Protein AF-A0AAW1HI90-F1 (afdb_monomer_lite)

Sequence (83 aa):
MRKCFCGVRTSMLKSWTHENLGRRFEACSFYDPITKSRGCKYFRWIDRTQTDWQRDTINQLMMDKKILKSDVVLLKEEVIWFK

Structure (mmCIF, N/CA/C/O backbone):
data_AF-A0AAW1HI90-F1
#
_entry.id   AF-A0AAW1HI90-F1
#
loop_
_atom_site.group_PDB
_atom_site.id
_atom_site.type_symbol
_atom_site.label_atom_id
_atom_site.label_alt_id
_atom_site.label_comp_id
_atom_site.label_asym_id
_atom_site.label_entity_id
_atom_site.label_seq_id
_atom_site.pdbx_PDB_ins_code
_atom_site.Cartn_x
_atom_site.Cartn_y
_atom_site.Cartn_z
_atom_site.occupancy
_atom_site.B_iso_or_equiv
_atom_site.auth_seq_id
_atom_site.auth_comp_id
_atom_site.auth_asym_id
_atom_site.auth_atom_id
_atom_site.pdbx_PDB_model_num
ATOM 1 N N . MET A 1 1 ? -10.324 -17.632 12.138 1.00 69.19 1 MET A N 1
ATOM 2 C CA . MET A 1 1 ? -10.588 -16.614 11.093 1.00 69.19 1 MET A CA 1
ATOM 3 C C . MET A 1 1 ? -11.391 -15.480 11.713 1.00 69.19 1 MET A C 1
ATOM 5 O O 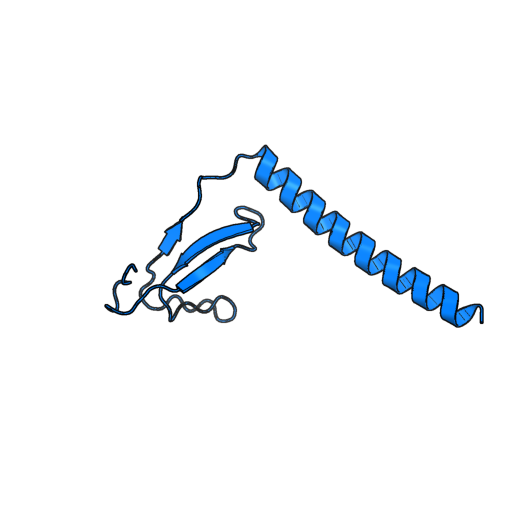. MET A 1 1 ? -12.403 -15.778 12.339 1.00 69.19 1 MET A O 1
ATOM 9 N N . ARG A 1 2 ? -10.925 -14.224 11.642 1.00 90.62 2 ARG A N 1
ATOM 10 C CA . ARG A 1 2 ? -11.619 -13.094 12.288 1.00 90.62 2 ARG A CA 1
ATOM 11 C C . ARG A 1 2 ? -12.832 -12.653 11.468 1.00 90.62 2 ARG A C 1
ATOM 13 O O . ARG A 1 2 ? -12.867 -12.834 10.251 1.00 90.62 2 ARG A O 1
ATOM 20 N N . LYS A 1 3 ? -13.826 -12.099 12.161 1.00 96.75 3 LYS A N 1
ATOM 21 C CA . LYS A 1 3 ? -14.998 -11.461 11.559 1.00 96.75 3 LYS A CA 1
ATOM 22 C C . LYS A 1 3 ? -14.873 -9.944 11.677 1.00 96.75 3 LYS A C 1
ATOM 24 O O . LYS A 1 3 ? -14.343 -9.451 12.671 1.00 96.75 3 LYS A O 1
ATOM 29 N N . CYS A 1 4 ? -15.334 -9.223 10.662 1.00 97.06 4 CYS A N 1
ATOM 30 C CA . CYS A 1 4 ? -15.470 -7.770 10.707 1.00 97.06 4 CYS A CA 1
ATOM 31 C C . CYS A 1 4 ? -16.777 -7.370 11.421 1.00 97.06 4 CYS A C 1
ATOM 33 O O . CYS A 1 4 ? -17.547 -8.232 11.848 1.00 97.06 4 CYS A O 1
ATOM 35 N N . PHE A 1 5 ? -17.074 -6.070 11.509 1.00 97.31 5 PHE A N 1
ATOM 36 C CA . PHE A 1 5 ? -18.306 -5.576 12.143 1.00 97.31 5 PHE A CA 1
ATOM 37 C C . PHE A 1 5 ? -19.594 -5.891 11.356 1.00 97.31 5 PHE A C 1
ATOM 39 O O . PHE A 1 5 ? -20.677 -5.763 11.907 1.00 97.31 5 PHE A O 1
ATOM 46 N N . CYS A 1 6 ? -19.500 -6.371 10.108 1.00 96.69 6 CYS A N 1
ATOM 47 C CA . CYS A 1 6 ? -20.643 -6.955 9.386 1.00 96.69 6 CYS A CA 1
ATOM 48 C C . CYS A 1 6 ? -20.949 -8.407 9.805 1.00 96.69 6 CYS A C 1
ATOM 50 O O . CYS A 1 6 ? -21.872 -9.008 9.270 1.00 96.69 6 CYS A O 1
ATOM 52 N N . GLY A 1 7 ? -20.124 -9.033 10.654 1.00 96.81 7 GLY A N 1
ATOM 53 C CA . GLY A 1 7 ? -20.248 -10.455 11.003 1.00 96.81 7 GLY A CA 1
ATOM 54 C C . GLY A 1 7 ? -19.716 -11.436 9.946 1.00 96.81 7 GLY A C 1
ATOM 55 O O . GLY A 1 7 ? -19.699 -12.647 10.190 1.00 96.81 7 GLY A O 1
ATOM 56 N N . VAL A 1 8 ? -19.226 -10.940 8.804 1.00 96.56 8 VAL A N 1
ATOM 57 C CA . VAL A 1 8 ? -18.568 -11.746 7.760 1.00 96.56 8 VAL A CA 1
ATOM 58 C C . VAL A 1 8 ? -17.069 -11.874 8.019 1.00 96.56 8 VAL A C 1
ATOM 60 O O . VAL A 1 8 ? -16.493 -11.120 8.807 1.00 96.56 8 VAL A O 1
ATOM 63 N N . ARG A 1 9 ? -16.425 -12.849 7.373 1.00 96.94 9 ARG A N 1
ATOM 64 C CA . ARG A 1 9 ? -14.978 -13.076 7.501 1.00 96.94 9 ARG A CA 1
ATOM 65 C C . ARG A 1 9 ? -14.193 -11.873 6.956 1.00 96.94 9 ARG A C 1
ATOM 67 O O . ARG A 1 9 ? -14.691 -11.164 6.096 1.00 96.94 9 ARG A O 1
ATOM 74 N N . THR A 1 10 ? -12.998 -11.620 7.484 1.00 97.25 10 THR A N 1
ATOM 75 C CA . THR A 1 10 ? -12.116 -10.544 7.002 1.00 97.25 10 THR A CA 1
ATOM 76 C C . THR A 1 10 ? -11.300 -10.981 5.784 1.00 97.25 10 THR A C 1
ATOM 78 O O . THR A 1 10 ? -11.005 -12.166 5.616 1.00 97.25 10 THR A O 1
ATOM 81 N N . SER A 1 11 ? -10.897 -10.009 4.963 1.00 95.31 11 SER A N 1
ATOM 82 C CA . SER A 1 11 ? -9.945 -10.200 3.861 1.00 95.31 11 SER A CA 1
ATOM 83 C C . SER A 1 11 ? -8.553 -9.735 4.280 1.00 95.31 11 SER A C 1
ATOM 85 O O . SER A 1 11 ? -8.429 -8.740 4.993 1.00 95.31 11 SER A O 1
ATOM 87 N N . MET A 1 12 ? -7.509 -10.430 3.827 1.00 96.06 12 MET A N 1
ATOM 88 C CA . MET A 1 12 ? -6.111 -10.052 4.051 1.00 96.06 12 MET A CA 1
ATOM 89 C C . MET A 1 12 ? -5.572 -9.311 2.828 1.00 96.06 12 MET A C 1
ATOM 91 O O . MET A 1 12 ? -5.628 -9.830 1.716 1.00 96.06 12 MET A O 1
ATOM 95 N N . LEU A 1 13 ? -5.043 -8.108 3.031 1.00 94.88 13 LEU A N 1
ATOM 96 C CA . LEU A 1 13 ? -4.543 -7.232 1.977 1.00 94.88 13 LEU A CA 1
ATOM 97 C C . LEU A 1 13 ? -3.124 -6.754 2.283 1.00 94.88 13 LEU A C 1
ATOM 99 O O . LEU A 1 13 ? -2.631 -6.861 3.408 1.00 94.88 13 LEU A O 1
ATOM 103 N N . LYS A 1 14 ? -2.477 -6.201 1.257 1.00 96.06 14 LYS A N 1
ATOM 104 C CA . LYS A 1 14 ? -1.183 -5.526 1.344 1.00 96.06 14 LYS A CA 1
ATOM 105 C C . LYS A 1 14 ? -1.374 -4.040 1.050 1.00 96.06 14 LYS A C 1
ATOM 107 O O . LYS A 1 14 ? -2.068 -3.686 0.101 1.00 96.06 14 LYS A O 1
ATOM 112 N N . SER A 1 15 ? -0.767 -3.192 1.868 1.00 95.12 15 SER A N 1
ATOM 113 C CA . SER A 1 15 ? -0.737 -1.750 1.682 1.00 95.12 15 SER A CA 1
ATOM 114 C C . SER A 1 15 ? 0.306 -1.362 0.637 1.00 95.12 15 SER A C 1
ATOM 116 O O . SER A 1 15 ? 1.399 -1.930 0.572 1.00 95.12 15 SER A O 1
ATOM 118 N N . TRP A 1 16 ? -0.056 -0.365 -0.164 1.00 94.25 16 TRP A N 1
ATOM 119 C CA . TRP A 1 16 ? 0.774 0.198 -1.225 1.00 94.25 16 TRP A CA 1
ATOM 120 C C . TRP A 1 16 ? 1.010 1.703 -1.052 1.00 94.25 16 TRP A C 1
ATOM 122 O O . TRP A 1 16 ? 1.476 2.358 -1.977 1.00 94.25 16 TRP A O 1
ATOM 132 N N . THR A 1 17 ? 0.674 2.267 0.113 1.00 93.50 17 THR A N 1
ATOM 133 C CA . THR A 1 17 ? 0.991 3.670 0.416 1.00 93.50 17 THR A CA 1
ATOM 134 C C . THR A 1 17 ? 2.470 3.811 0.754 1.00 93.50 17 THR A C 1
ATOM 136 O O . THR A 1 17 ? 3.063 2.875 1.286 1.00 93.50 17 THR A O 1
ATOM 139 N N . HIS A 1 18 ? 3.044 4.986 0.506 1.00 95.25 18 HIS A N 1
ATOM 140 C CA . HIS A 1 18 ? 4.440 5.291 0.825 1.00 95.25 18 HIS A CA 1
ATOM 141 C C . HIS A 1 18 ? 4.770 5.033 2.309 1.00 95.25 18 HIS A C 1
ATOM 143 O O . HIS A 1 18 ? 5.804 4.459 2.645 1.00 95.25 18 HIS A O 1
ATOM 149 N N . GLU A 1 19 ? 3.843 5.366 3.208 1.00 95.88 19 GLU A N 1
ATOM 150 C CA . GLU A 1 19 ? 4.020 5.238 4.657 1.00 95.88 19 GLU A CA 1
ATOM 151 C C . GLU A 1 19 ? 3.934 3.795 5.141 1.00 95.88 19 GLU A C 1
ATOM 153 O O . GLU A 1 19 ? 4.386 3.522 6.242 1.00 95.88 19 GLU A O 1
ATOM 158 N N . ASN A 1 20 ? 3.314 2.885 4.382 1.00 96.44 20 ASN A N 1
ATOM 159 C CA . ASN A 1 20 ? 2.991 1.517 4.806 1.00 96.44 20 ASN A CA 1
ATOM 160 C C . ASN A 1 20 ? 3.272 0.493 3.701 1.00 96.44 20 ASN A C 1
ATOM 162 O O . ASN A 1 20 ? 2.550 -0.502 3.581 1.00 96.44 20 ASN A O 1
ATOM 166 N N . LEU A 1 21 ? 4.265 0.753 2.855 1.00 96.25 21 LEU A N 1
ATOM 167 C CA . LEU A 1 21 ? 4.502 -0.039 1.660 1.00 96.25 21 LEU A CA 1
ATOM 168 C C . LEU A 1 21 ? 4.875 -1.475 2.035 1.00 96.25 21 LEU A C 1
ATOM 170 O O . LEU A 1 21 ? 5.790 -1.727 2.809 1.00 96.25 21 LEU A O 1
ATOM 174 N N . GLY A 1 22 ? 4.128 -2.442 1.508 1.00 95.12 22 GLY A N 1
ATOM 175 C CA . GLY A 1 22 ? 4.383 -3.858 1.766 1.00 95.12 22 GLY A CA 1
ATOM 176 C C . GLY A 1 22 ? 3.787 -4.406 3.065 1.00 95.12 22 GLY A C 1
ATOM 177 O O . GLY A 1 22 ? 3.709 -5.633 3.197 1.00 95.12 22 GLY A O 1
ATOM 178 N N . ARG A 1 23 ? 3.294 -3.550 3.972 1.00 97.19 23 ARG A N 1
ATOM 179 C CA . ARG A 1 23 ? 2.620 -3.985 5.204 1.00 97.19 23 ARG A CA 1
ATOM 180 C C . ARG A 1 23 ? 1.308 -4.705 4.914 1.00 97.19 23 ARG A C 1
ATOM 182 O O . ARG A 1 23 ? 0.593 -4.360 3.974 1.00 97.19 23 ARG A O 1
ATOM 189 N N . ARG A 1 24 ? 0.957 -5.691 5.733 1.00 97.00 24 ARG A N 1
ATOM 190 C CA . ARG A 1 24 ? 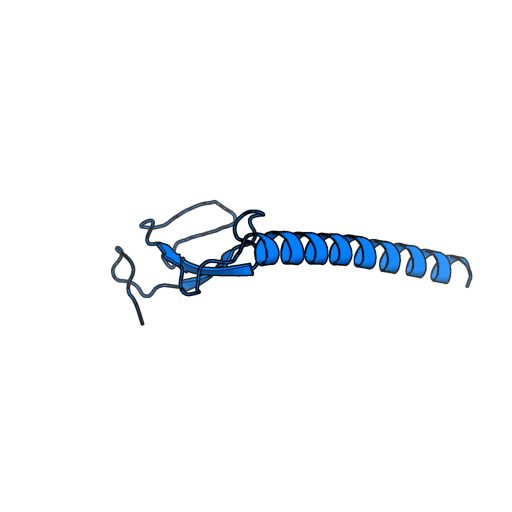-0.244 -6.518 5.603 1.00 97.00 24 ARG A CA 1
ATOM 191 C C . ARG A 1 24 ? -1.279 -6.165 6.660 1.00 97.00 24 ARG A C 1
ATOM 193 O O . ARG A 1 24 ? -0.974 -6.072 7.850 1.00 97.00 24 ARG A O 1
ATOM 200 N N . PHE A 1 25 ? -2.528 -6.057 6.232 1.00 96.62 25 PHE A N 1
ATOM 201 C CA . PHE A 1 25 ? -3.659 -5.776 7.107 1.00 96.62 25 PHE A CA 1
ATOM 202 C C . PHE A 1 25 ? -4.847 -6.681 6.798 1.00 96.62 25 PHE A C 1
ATOM 204 O O . PHE A 1 25 ? -4.996 -7.198 5.694 1.00 96.62 25 PHE A O 1
ATOM 211 N N . GLU A 1 26 ? -5.710 -6.857 7.788 1.00 96.88 26 GLU A N 1
ATOM 212 C CA . GLU A 1 26 ? -7.059 -7.371 7.607 1.00 96.88 26 GLU A CA 1
ATOM 213 C C . GLU A 1 26 ? -8.038 -6.205 7.475 1.00 96.88 26 GLU A C 1
ATOM 215 O O . GLU A 1 26 ? -7.959 -5.236 8.234 1.00 96.88 26 GLU A O 1
ATOM 220 N N . ALA A 1 27 ? -8.994 -6.323 6.558 1.00 96.81 27 ALA A N 1
ATOM 221 C CA . ALA A 1 27 ? -10.099 -5.383 6.420 1.00 96.81 27 ALA A CA 1
ATOM 222 C C . ALA A 1 27 ? -11.439 -6.103 6.237 1.00 96.81 27 ALA A C 1
ATOM 224 O O . ALA A 1 27 ? -11.507 -7.326 6.076 1.00 96.81 27 ALA A O 1
ATOM 225 N N . CYS A 1 28 ? -12.524 -5.329 6.285 1.00 97.56 28 CYS A N 1
ATOM 226 C CA . CYS A 1 28 ? -13.838 -5.794 5.849 1.00 97.56 28 CYS A CA 1
ATOM 227 C C . CYS A 1 28 ? -13.745 -6.372 4.424 1.00 97.56 28 CYS A C 1
ATOM 229 O O . CYS A 1 28 ? -13.105 -5.766 3.573 1.00 97.56 28 CYS A O 1
ATOM 231 N N . SER A 1 29 ? -14.402 -7.499 4.132 1.00 96.00 29 SER A N 1
ATOM 232 C CA . SER A 1 29 ? -14.410 -8.052 2.766 1.00 96.00 29 SER A CA 1
ATOM 233 C C . SER A 1 29 ? -15.119 -7.170 1.736 1.00 96.00 29 SER A C 1
ATOM 235 O O . SER A 1 29 ? -14.937 -7.383 0.546 1.00 96.00 29 SER A O 1
ATOM 237 N N . PHE A 1 30 ? -15.869 -6.161 2.184 1.00 96.12 30 PHE A N 1
ATOM 238 C CA . PHE A 1 30 ? -16.440 -5.109 1.338 1.00 96.12 30 PHE A CA 1
ATOM 239 C C . PHE A 1 30 ? -15.535 -3.865 1.228 1.00 96.12 30 PHE A C 1
ATOM 241 O O . PHE A 1 30 ? -15.987 -2.810 0.791 1.00 96.12 30 PHE A O 1
ATOM 248 N N . TYR A 1 31 ? -14.282 -3.943 1.691 1.00 94.88 31 TYR A N 1
ATOM 249 C CA . TYR A 1 31 ? -13.271 -2.921 1.426 1.00 94.88 31 TYR A CA 1
ATOM 250 C C . TYR A 1 31 ? -12.828 -3.003 -0.035 1.00 94.88 31 TYR A C 1
ATOM 252 O O . TYR A 1 31 ? -12.401 -4.063 -0.491 1.00 94.88 31 TYR A O 1
ATOM 260 N N . ASP A 1 32 ? -12.870 -1.871 -0.727 1.00 93.12 32 ASP A N 1
ATOM 261 C CA . ASP A 1 32 ? -12.395 -1.728 -2.096 1.00 93.12 32 ASP A CA 1
ATOM 262 C C . ASP A 1 32 ? -11.323 -0.623 -2.156 1.00 93.12 32 ASP A C 1
ATOM 264 O O . ASP A 1 32 ? -11.626 0.554 -1.921 1.00 93.12 32 ASP A O 1
ATOM 268 N N . PRO A 1 33 ? -10.057 -0.970 -2.457 1.00 87.12 33 PRO A N 1
ATOM 269 C CA . PRO A 1 33 ? -8.975 0.004 -2.549 1.00 87.12 33 PRO A CA 1
ATOM 270 C C . PRO A 1 33 ? -9.092 0.940 -3.762 1.00 87.12 33 PRO A C 1
ATOM 272 O O . PRO A 1 33 ? -8.521 2.028 -3.718 1.00 87.12 33 PRO A O 1
ATOM 275 N N . ILE A 1 34 ? -9.817 0.551 -4.818 1.00 89.00 34 ILE A N 1
ATOM 276 C CA . ILE A 1 34 ? -9.980 1.338 -6.048 1.00 89.00 34 ILE A CA 1
ATOM 277 C C . ILE A 1 34 ? -11.020 2.434 -5.817 1.00 89.00 34 ILE A C 1
ATOM 279 O O . ILE A 1 34 ? -10.724 3.618 -5.975 1.00 89.00 34 ILE A O 1
ATOM 283 N N . THR A 1 35 ? -12.223 2.059 -5.375 1.00 94.06 35 THR A N 1
ATOM 284 C CA . THR A 1 35 ? -13.310 3.021 -5.105 1.00 94.06 35 THR A CA 1
ATOM 285 C C . THR A 1 35 ? -13.192 3.704 -3.741 1.00 94.06 35 THR A C 1
ATOM 287 O O . THR A 1 35 ? -13.944 4.628 -3.440 1.00 94.06 35 THR A O 1
ATOM 290 N N . LYS A 1 36 ? -12.251 3.262 -2.896 1.00 87.56 36 LYS A N 1
ATOM 291 C CA . LYS A 1 36 ? -12.074 3.688 -1.495 1.00 87.56 36 LYS A CA 1
ATOM 292 C C . LYS A 1 36 ? -13.275 3.384 -0.590 1.00 87.56 36 LYS A C 1
ATOM 294 O O . LYS A 1 36 ? -13.328 3.890 0.537 1.00 87.56 36 LYS A O 1
ATOM 299 N N . SER A 1 37 ? -14.208 2.535 -1.027 1.00 94.00 37 SER A N 1
ATOM 300 C CA . SER A 1 37 ? -15.267 2.016 -0.163 1.00 94.00 37 SER A CA 1
ATOM 301 C C . SER A 1 37 ? -14.658 1.211 0.983 1.00 94.00 37 SER A C 1
ATOM 303 O O . SER A 1 37 ? -13.739 0.416 0.793 1.00 94.00 37 SER A O 1
ATOM 305 N N . ARG A 1 38 ? -15.143 1.426 2.210 1.00 92.19 38 ARG A N 1
ATOM 306 C CA . ARG A 1 38 ? -14.568 0.799 3.413 1.00 92.19 38 ARG A CA 1
ATOM 307 C C . ARG A 1 38 ? -15.426 -0.299 4.031 1.00 92.19 38 ARG A C 1
ATOM 309 O O . ARG A 1 38 ? -15.034 -0.840 5.067 1.00 92.19 38 ARG A O 1
ATOM 316 N N . GLY A 1 39 ? -16.581 -0.626 3.450 1.00 94.81 39 GLY A N 1
ATOM 317 C CA . GLY A 1 39 ? -17.568 -1.486 4.108 1.00 94.81 39 GLY A CA 1
ATOM 318 C C . GLY A 1 39 ? -17.856 -0.994 5.533 1.00 94.81 39 GLY A C 1
ATOM 319 O O . GLY A 1 39 ? -18.044 0.201 5.759 1.00 94.81 39 GLY A O 1
ATOM 320 N N . CYS A 1 40 ? -17.776 -1.887 6.525 1.00 97.06 40 CYS A N 1
ATOM 321 C CA . CYS A 1 40 ? -17.933 -1.516 7.938 1.00 97.06 40 CYS A CA 1
ATOM 322 C C . CYS A 1 40 ? -16.700 -0.871 8.591 1.00 97.06 40 CYS A C 1
ATOM 324 O O . CYS A 1 40 ? -16.669 -0.734 9.809 1.00 97.06 40 CYS A O 1
ATOM 326 N N . LYS A 1 41 ? -15.654 -0.532 7.830 1.00 96.06 41 LYS A N 1
ATOM 327 C CA . LYS A 1 41 ? -14.425 0.119 8.323 1.00 96.06 41 LYS A CA 1
ATOM 328 C C . LYS A 1 41 ? -13.588 -0.707 9.313 1.00 96.06 41 LYS A C 1
ATOM 330 O O . LYS A 1 41 ? -12.672 -0.164 9.923 1.00 96.06 41 LYS A O 1
ATOM 335 N N . TYR A 1 42 ? -13.848 -2.012 9.448 1.00 97.25 42 TYR A N 1
ATOM 336 C CA . TYR A 1 42 ? -12.947 -2.907 10.183 1.00 97.25 42 TYR A CA 1
ATOM 337 C C . TYR A 1 42 ? -11.551 -2.863 9.554 1.00 97.25 42 TYR A C 1
ATOM 339 O O . TYR A 1 42 ? -11.427 -3.022 8.338 1.00 97.25 42 TYR A O 1
ATOM 347 N N . PHE A 1 43 ? -10.526 -2.685 10.384 1.00 96.25 43 PHE A N 1
ATOM 348 C CA . PHE A 1 43 ? -9.132 -2.630 9.966 1.00 96.25 43 PHE A CA 1
ATOM 349 C C . PHE A 1 43 ? -8.218 -3.130 11.086 1.00 96.25 43 PHE A C 1
ATOM 351 O O . PHE A 1 43 ? -8.428 -2.797 12.254 1.00 96.25 43 PHE A O 1
ATOM 358 N N . ARG A 1 44 ? -7.183 -3.900 10.737 1.00 96.19 44 ARG A N 1
ATOM 359 C CA . ARG A 1 44 ? -6.168 -4.363 11.690 1.00 96.19 44 ARG A CA 1
ATOM 360 C C . ARG A 1 44 ? -4.854 -4.693 10.989 1.00 96.19 44 ARG A C 1
ATOM 362 O O . ARG A 1 44 ? -4.846 -5.522 10.085 1.00 96.19 44 ARG A O 1
ATOM 369 N N . TRP A 1 45 ? -3.736 -4.136 11.451 1.00 97.25 45 TRP A N 1
ATOM 370 C CA . TRP A 1 45 ? -2.410 -4.617 11.047 1.00 97.25 45 TRP A CA 1
ATOM 371 C C . TRP A 1 45 ? -2.184 -6.042 11.564 1.00 97.25 45 TRP A C 1
ATOM 373 O O . TRP A 1 45 ? -2.475 -6.339 12.724 1.00 97.25 45 TRP A O 1
ATOM 383 N N . ILE A 1 46 ? -1.691 -6.933 10.702 1.00 96.31 46 ILE A N 1
ATOM 384 C CA . ILE A 1 46 ? -1.401 -8.329 11.079 1.00 96.31 46 ILE A CA 1
ATOM 385 C C . ILE A 1 46 ? 0.091 -8.630 11.168 1.00 96.31 46 ILE A C 1
ATOM 387 O O . ILE A 1 46 ? 0.471 -9.699 11.639 1.00 96.31 46 ILE A O 1
ATOM 391 N N . ASP A 1 47 ? 0.920 -7.695 10.720 1.00 95.81 47 ASP A N 1
ATOM 392 C CA . ASP A 1 47 ? 2.361 -7.729 10.887 1.00 95.81 47 ASP A CA 1
ATOM 393 C C . ASP A 1 47 ? 2.829 -6.752 11.965 1.00 95.81 47 ASP A C 1
ATOM 395 O O . ASP A 1 47 ? 2.080 -5.909 12.470 1.00 95.81 47 ASP A O 1
ATOM 399 N N . ARG A 1 48 ? 4.104 -6.895 12.329 1.00 95.19 48 ARG A N 1
ATOM 400 C CA . ARG A 1 48 ? 4.784 -5.927 13.183 1.00 95.19 48 ARG A CA 1
ATOM 401 C C . ARG A 1 48 ? 4.911 -4.598 12.442 1.00 95.19 48 ARG A C 1
ATOM 403 O O . ARG A 1 48 ? 5.019 -4.563 11.218 1.00 95.19 48 ARG A O 1
ATOM 410 N N . THR A 1 49 ? 4.913 -3.510 13.202 1.00 93.81 49 THR A N 1
ATOM 411 C CA . THR A 1 49 ? 5.228 -2.185 12.667 1.00 93.81 49 THR A CA 1
ATOM 412 C C . THR A 1 49 ? 6.604 -2.206 12.014 1.00 93.81 49 THR A C 1
ATOM 414 O O . THR A 1 49 ? 7.550 -2.752 12.579 1.00 93.81 49 THR A O 1
ATOM 417 N N . GLN A 1 50 ? 6.686 -1.645 10.812 1.00 94.94 50 GLN A N 1
ATOM 418 C CA . GLN A 1 50 ? 7.950 -1.475 10.105 1.00 94.94 50 GLN A CA 1
ATOM 419 C C . GLN A 1 50 ? 8.785 -0.379 10.774 1.00 94.94 50 GLN A C 1
ATOM 421 O O . GLN A 1 50 ? 8.230 0.594 11.290 1.00 94.94 50 GLN A O 1
ATOM 426 N N . THR A 1 51 ? 10.104 -0.512 10.728 1.00 97.00 51 THR A N 1
ATOM 427 C CA . THR A 1 51 ? 11.003 0.586 11.096 1.00 97.00 51 THR A CA 1
ATOM 428 C C . THR A 1 51 ? 11.066 1.627 9.979 1.00 97.00 51 THR A C 1
ATOM 430 O O . THR A 1 51 ? 10.730 1.337 8.828 1.00 97.00 51 THR A O 1
ATOM 433 N N . ASP A 1 52 ? 11.539 2.832 10.300 1.00 97.12 52 ASP A N 1
ATOM 434 C CA . ASP A 1 52 ? 11.765 3.880 9.297 1.00 97.12 52 ASP A CA 1
ATOM 435 C C . ASP A 1 52 ? 12.730 3.408 8.203 1.00 97.12 52 ASP A C 1
ATOM 437 O O . ASP A 1 52 ? 12.417 3.503 7.022 1.00 97.12 52 ASP A O 1
ATOM 441 N N . TRP A 1 53 ? 13.830 2.755 8.590 1.00 97.69 53 TRP A N 1
AT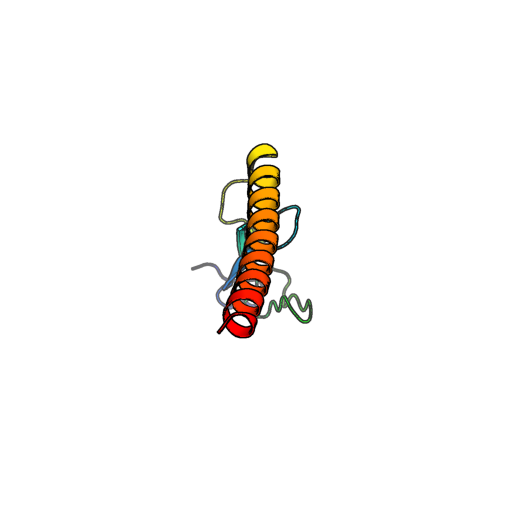OM 442 C CA . TRP A 1 53 ? 14.778 2.170 7.638 1.00 97.69 53 TRP A CA 1
ATOM 443 C C . TRP A 1 53 ? 14.124 1.146 6.700 1.00 97.69 53 TRP A C 1
ATOM 445 O O . TRP A 1 53 ? 14.392 1.152 5.499 1.00 97.69 53 TRP A O 1
ATOM 455 N N . GLN A 1 54 ? 13.246 0.277 7.220 1.00 97.38 54 GLN A N 1
ATOM 456 C CA . GLN A 1 54 ? 12.521 -0.689 6.390 1.00 97.38 54 GLN A CA 1
ATOM 457 C C . GLN A 1 54 ? 11.598 0.013 5.394 1.00 97.38 54 GLN A C 1
ATOM 459 O O . GLN A 1 54 ? 11.595 -0.352 4.219 1.00 97.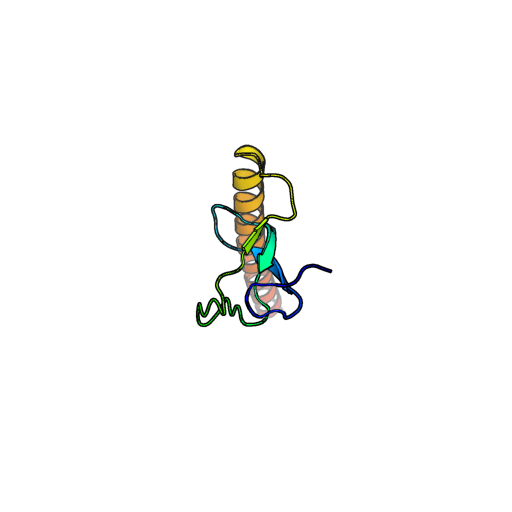38 54 GLN A O 1
ATOM 464 N N . ARG A 1 55 ? 10.842 1.023 5.843 1.00 97.12 55 ARG A N 1
ATOM 465 C CA . ARG A 1 55 ? 9.969 1.822 4.975 1.00 97.12 55 ARG A CA 1
ATOM 466 C C . ARG A 1 55 ? 10.777 2.466 3.848 1.00 97.12 55 ARG A C 1
ATOM 468 O O . ARG A 1 55 ? 10.438 2.294 2.679 1.00 97.12 55 ARG A O 1
ATOM 475 N N . ASP A 1 56 ? 11.848 3.166 4.200 1.00 97.94 56 ASP A N 1
ATOM 476 C CA . ASP A 1 56 ? 12.629 3.963 3.256 1.00 97.94 56 ASP A CA 1
ATOM 477 C C . ASP A 1 56 ? 13.362 3.056 2.252 1.00 97.94 56 ASP A C 1
ATOM 479 O O . ASP A 1 56 ? 13.312 3.292 1.046 1.00 97.94 56 ASP A O 1
ATOM 483 N N . THR A 1 57 ? 13.921 1.933 2.720 1.00 98.12 57 THR A N 1
ATOM 484 C CA . THR A 1 57 ? 14.556 0.922 1.857 1.00 98.12 57 THR A CA 1
ATOM 485 C C . THR A 1 57 ? 13.558 0.300 0.878 1.00 98.12 57 THR A C 1
ATOM 487 O O . THR A 1 57 ? 13.849 0.175 -0.310 1.00 98.12 57 THR A O 1
ATOM 490 N N . ILE A 1 58 ? 12.362 -0.087 1.340 1.00 97.19 58 ILE A N 1
ATOM 491 C CA . ILE A 1 58 ? 11.340 -0.692 0.469 1.00 97.19 58 ILE A CA 1
ATOM 492 C C . ILE A 1 58 ? 10.842 0.320 -0.572 1.00 97.19 58 ILE A C 1
ATOM 494 O O . ILE A 1 58 ? 10.645 -0.054 -1.731 1.00 97.19 58 ILE A O 1
ATOM 498 N N . ASN A 1 59 ? 10.659 1.587 -0.187 1.00 97.94 59 ASN A N 1
ATOM 499 C CA . ASN A 1 59 ? 10.296 2.657 -1.117 1.00 97.94 59 ASN A CA 1
ATOM 500 C C . ASN A 1 59 ? 11.371 2.854 -2.193 1.00 97.94 59 ASN A C 1
ATOM 502 O O . ASN A 1 59 ? 11.033 2.878 -3.379 1.00 97.94 59 ASN A O 1
ATOM 506 N N . GLN A 1 60 ? 12.649 2.904 -1.802 1.00 98.25 60 GLN A N 1
ATOM 507 C CA . GLN A 1 60 ? 13.759 3.030 -2.747 1.00 98.25 60 GLN A CA 1
ATOM 508 C C . GLN A 1 60 ? 13.793 1.856 -3.732 1.00 98.25 60 GLN A C 1
ATOM 510 O O . GLN A 1 60 ? 13.757 2.064 -4.941 1.00 98.25 60 GLN A O 1
ATOM 515 N N . LEU A 1 61 ? 13.726 0.616 -3.236 1.00 98.00 61 LEU A N 1
ATOM 516 C CA . LEU A 1 61 ? 13.720 -0.581 -4.086 1.00 98.00 61 LEU A CA 1
ATOM 517 C C . LEU A 1 61 ? 12.543 -0.607 -5.072 1.00 98.00 61 LEU A C 1
ATOM 519 O O . LEU A 1 61 ? 12.662 -1.106 -6.192 1.00 98.00 61 LEU A O 1
ATOM 523 N N . MET A 1 62 ? 11.382 -0.092 -4.669 1.00 96.81 62 MET A N 1
ATOM 524 C CA . MET A 1 62 ? 10.216 0.005 -5.547 1.00 96.81 62 MET A CA 1
ATOM 525 C C . MET A 1 62 ? 10.393 1.067 -6.637 1.00 96.81 62 MET A C 1
ATOM 527 O O . MET A 1 62 ? 9.916 0.852 -7.757 1.00 96.81 62 MET A O 1
ATOM 531 N N . MET A 1 63 ? 11.099 2.161 -6.341 1.00 97.31 63 MET A N 1
ATOM 532 C CA . MET A 1 63 ? 11.489 3.163 -7.332 1.00 97.31 63 MET A CA 1
ATOM 533 C C . MET A 1 63 ? 12.525 2.600 -8.309 1.00 97.31 63 MET A C 1
ATOM 535 O O . MET A 1 63 ? 12.297 2.639 -9.518 1.00 97.31 63 MET A O 1
ATOM 539 N N . ASP A 1 64 ? 13.588 1.974 -7.803 1.00 98.25 64 ASP A N 1
ATOM 540 C CA . ASP A 1 64 ? 14.640 1.355 -8.619 1.00 98.25 64 ASP A CA 1
ATOM 541 C C . ASP A 1 64 ? 14.048 0.301 -9.558 1.00 98.25 64 ASP A C 1
ATOM 543 O O . ASP A 1 64 ? 14.324 0.280 -10.754 1.00 98.25 64 ASP A O 1
ATOM 547 N N . LYS A 1 65 ? 13.124 -0.528 -9.056 1.00 98.00 65 LYS A N 1
ATOM 548 C CA . LYS A 1 65 ? 12.385 -1.496 -9.877 1.00 98.00 65 LYS A CA 1
ATOM 549 C C . LYS A 1 65 ? 11.604 -0.833 -11.013 1.00 98.00 65 LYS A C 1
ATOM 551 O O . LYS A 1 65 ? 11.456 -1.438 -12.076 1.00 98.00 65 LYS A O 1
ATOM 556 N N . LYS A 1 66 ? 11.029 0.352 -10.792 1.00 97.56 66 LYS A N 1
ATOM 557 C CA . LYS A 1 66 ? 10.289 1.085 -11.828 1.00 97.56 66 LYS A CA 1
ATOM 558 C C . LYS A 1 66 ? 11.245 1.628 -12.890 1.00 97.56 66 LYS A C 1
ATOM 560 O O . LYS A 1 66 ? 10.938 1.485 -14.070 1.00 97.56 66 LYS A O 1
ATOM 565 N N . ILE A 1 67 ? 12.383 2.176 -12.468 1.00 98.38 67 ILE A N 1
ATOM 566 C CA . ILE A 1 67 ? 13.443 2.668 -13.357 1.00 98.38 67 ILE A CA 1
ATOM 567 C C . ILE A 1 67 ? 13.986 1.516 -14.204 1.00 98.38 67 ILE A C 1
ATOM 569 O O . ILE A 1 67 ? 13.861 1.555 -15.420 1.00 98.38 67 ILE A O 1
ATOM 573 N N . LEU A 1 68 ? 14.418 0.421 -13.574 1.00 98.56 68 LEU A N 1
ATOM 574 C CA . LEU A 1 68 ? 14.948 -0.753 -14.276 1.00 98.56 68 LEU A CA 1
ATOM 575 C C . LEU A 1 68 ? 13.959 -1.332 -15.293 1.00 98.56 68 LEU A C 1
ATOM 577 O O . LEU A 1 68 ? 14.350 -1.775 -16.368 1.00 98.56 68 LEU A O 1
ATOM 581 N N . LYS A 1 69 ? 12.657 -1.335 -14.981 1.00 98.25 69 LYS A N 1
ATOM 582 C CA . LYS A 1 69 ? 11.633 -1.747 -15.950 1.00 98.25 69 LYS A CA 1
ATOM 583 C C . LYS A 1 69 ? 11.559 -0.814 -17.157 1.00 98.25 69 LYS A C 1
ATOM 585 O O . LYS A 1 69 ? 11.319 -1.309 -18.252 1.00 98.25 69 LYS A O 1
ATOM 590 N N . SER A 1 70 ? 11.722 0.490 -16.949 1.00 98.19 70 SER A N 1
ATOM 591 C CA . SER A 1 70 ? 11.769 1.483 -18.024 1.00 98.19 70 SER A CA 1
ATOM 592 C C . SER A 1 70 ? 13.008 1.282 -18.892 1.00 98.19 70 SER A C 1
ATOM 594 O O . SER A 1 70 ? 12.881 1.179 -20.107 1.00 98.19 70 SER A O 1
ATOM 596 N N . ASP A 1 71 ? 14.180 1.123 -18.277 1.00 97.75 71 ASP A N 1
ATOM 597 C CA . ASP A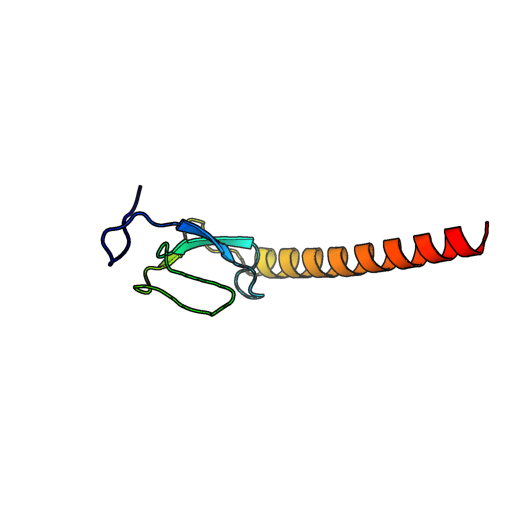 1 71 ? 15.445 0.912 -18.990 1.00 97.75 71 ASP A CA 1
ATOM 598 C C . ASP A 1 71 ? 15.394 -0.358 -19.846 1.00 97.75 71 ASP A C 1
ATOM 600 O O . ASP A 1 71 ? 15.795 -0.359 -21.005 1.00 97.75 71 ASP A O 1
ATOM 604 N N . VAL A 1 72 ? 14.814 -1.439 -19.313 1.00 98.12 72 VAL A N 1
ATOM 605 C CA . VAL A 1 72 ? 14.604 -2.686 -20.065 1.00 98.12 72 VAL A CA 1
ATOM 606 C C . VAL A 1 72 ? 13.691 -2.488 -21.277 1.00 98.12 72 VAL A C 1
ATOM 608 O O . VAL A 1 72 ? 13.871 -3.179 -22.278 1.00 98.12 72 VAL A O 1
ATOM 611 N N . VAL A 1 73 ? 12.694 -1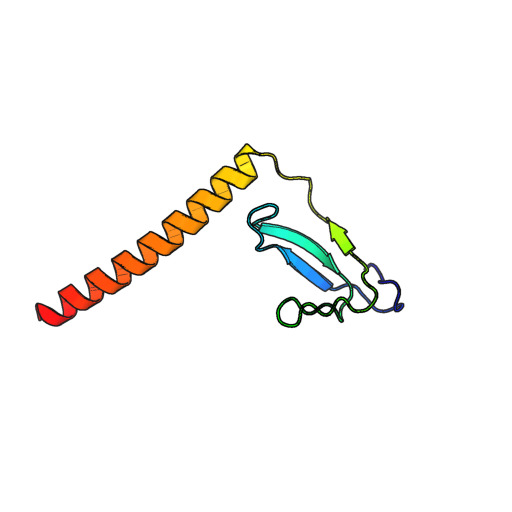.601 -21.205 1.00 97.12 73 VAL A N 1
ATOM 612 C CA . VAL A 1 73 ? 11.836 -1.290 -22.361 1.00 97.12 73 VAL A CA 1
ATOM 613 C C . VAL A 1 73 ? 12.636 -0.533 -23.419 1.00 97.12 73 VAL A C 1
ATOM 615 O O . VAL A 1 73 ? 12.651 -0.970 -24.565 1.00 97.12 73 VAL A O 1
ATOM 618 N N . LEU A 1 74 ? 13.367 0.513 -23.024 1.00 96.12 74 LEU A N 1
ATOM 619 C CA . LEU A 1 74 ? 14.173 1.327 -23.941 1.00 96.12 74 LEU A CA 1
ATOM 620 C C . LEU A 1 74 ? 15.256 0.499 -24.648 1.00 96.12 74 LEU A C 1
ATOM 622 O O . LEU A 1 74 ? 15.357 0.520 -25.871 1.00 96.12 74 LEU A O 1
ATOM 626 N N . LEU A 1 75 ? 15.995 -0.326 -23.902 1.00 96.38 75 LEU A N 1
ATOM 627 C CA . LEU A 1 75 ? 17.021 -1.206 -24.471 1.00 96.38 75 LEU A CA 1
ATOM 628 C C . LEU A 1 75 ? 16.437 -2.220 -25.464 1.00 96.38 75 LEU A C 1
ATOM 630 O O . LEU A 1 75 ? 17.075 -2.567 -26.455 1.00 96.38 75 LEU A O 1
ATOM 634 N N . LYS A 1 76 ? 15.220 -2.722 -25.220 1.00 96.12 76 LYS A N 1
ATOM 635 C CA . LYS A 1 76 ? 14.549 -3.624 -26.168 1.00 96.12 76 LYS A CA 1
ATOM 636 C C . LYS A 1 76 ? 14.170 -2.912 -27.458 1.00 96.12 76 LYS A C 1
ATOM 638 O O . LYS A 1 76 ? 14.282 -3.525 -28.515 1.00 96.12 76 LYS A O 1
ATOM 643 N N . GLU A 1 77 ? 13.715 -1.666 -27.373 1.00 95.50 77 GLU A N 1
ATOM 644 C CA . GLU A 1 77 ? 13.407 -0.856 -28.550 1.00 95.50 77 GLU A CA 1
ATOM 645 C C . GLU A 1 77 ? 14.673 -0.601 -29.367 1.00 95.50 77 GLU A C 1
ATOM 647 O O . GLU A 1 77 ? 14.678 -0.884 -30.560 1.00 95.50 77 GLU A O 1
ATOM 652 N N . GLU A 1 78 ? 15.771 -0.183 -28.732 1.00 93.44 78 GLU A N 1
ATOM 653 C CA . GLU A 1 78 ? 17.067 -0.017 -29.401 1.00 93.44 78 GLU A CA 1
ATOM 654 C C . GLU A 1 78 ? 17.491 -1.296 -30.137 1.00 93.44 78 GLU A C 1
ATOM 656 O O . GLU A 1 78 ? 17.783 -1.260 -31.329 1.00 93.44 78 GLU A O 1
ATOM 661 N N . VAL A 1 79 ? 17.444 -2.454 -29.472 1.00 94.31 79 VAL A N 1
ATOM 662 C CA . VAL A 1 79 ? 17.792 -3.747 -30.092 1.00 94.31 79 VAL A CA 1
ATOM 663 C C . VAL A 1 79 ? 16.911 -4.082 -31.302 1.00 94.31 79 VAL A C 1
ATOM 665 O O . VAL A 1 79 ? 17.397 -4.722 -32.233 1.00 94.31 79 VAL A O 1
ATOM 668 N N . ILE A 1 80 ? 15.633 -3.688 -31.299 1.00 92.62 80 ILE A N 1
ATOM 669 C CA . ILE A 1 80 ? 14.740 -3.862 -32.454 1.00 92.62 80 ILE A CA 1
ATOM 670 C C . ILE A 1 80 ? 15.174 -2.950 -33.603 1.00 92.62 80 ILE A C 1
ATOM 672 O O . ILE A 1 80 ? 15.208 -3.406 -34.738 1.00 92.62 80 ILE A O 1
ATOM 676 N N . TRP A 1 81 ? 15.527 -1.696 -33.319 1.00 81.56 81 TRP A N 1
ATOM 677 C CA . TRP A 1 81 ? 15.946 -0.727 -34.335 1.00 81.56 81 TRP A CA 1
ATOM 678 C C . TRP A 1 81 ? 17.321 -1.024 -34.954 1.00 81.56 81 TRP A C 1
ATOM 680 O O . TRP A 1 81 ? 17.586 -0.580 -36.067 1.00 81.56 81 TRP A O 1
ATOM 690 N N . PHE A 1 82 ? 18.188 -1.766 -34.258 1.00 75.38 82 PHE A N 1
ATOM 691 C CA . PHE A 1 82 ? 19.513 -2.175 -34.752 1.00 75.38 82 PHE A CA 1
ATOM 692 C C . PHE A 1 82 ? 19.539 -3.549 -35.454 1.00 75.38 82 PHE A C 1
ATOM 694 O O . PHE A 1 82 ? 20.622 -4.029 -35.800 1.00 75.38 82 PHE A O 1
ATOM 701 N N . LYS A 1 83 ? 18.383 -4.194 -35.657 1.00 56.34 83 LYS A N 1
ATOM 702 C CA . LYS A 1 83 ? 18.227 -5.416 -36.464 1.00 56.34 83 LYS A CA 1
ATOM 703 C C . LYS A 1 83 ? 17.561 -5.114 -37.798 1.00 56.34 83 LYS A C 1
ATOM 705 O O . LYS A 1 83 ? 17.920 -5.820 -38.765 1.00 56.34 83 LYS A O 1
#

Radius of gyration: 18.7 Å; chains: 1; bounding box: 40×22×50 Å

InterPro domains:
  IPR010666 Zinc finger, GRF-type [PS51999] (4-49)

pLDDT: mean 94.72, std 6.2, range [56.34, 98.56]

Organism: Saponaria officinalis (NCBI:txid3572)

Secondary structure (DSSP, 8-state):
--B-TTSSBEEEEE--SGGGTT-EEEEETTB-TTT--BTT--EEE-SPPPPHHHHHHHHHHHHHHHHHHHHHHHHHHHHHHT-

Foldseek 3Di:
DDAFPVRHDWDKDADCDLLRHRWIKTAHPQQDPVVRDRVNVDIDGPDDDDDPVRSVVNSVVVVVVVVVVVVVVVVVVVVVVVD